Protein AF-A0A816YAS0-F1 (afdb_monomer)

pLDDT: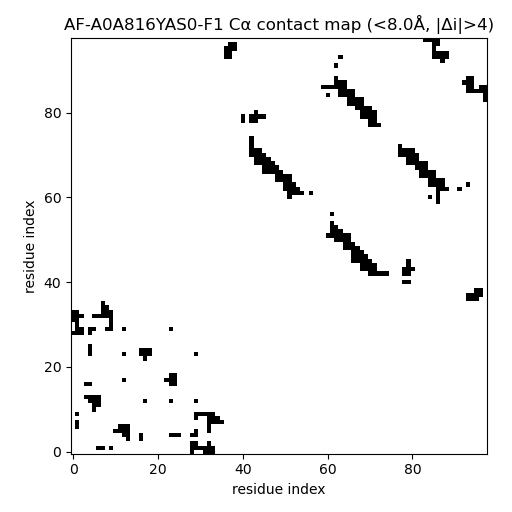 mean 96.31, std 1.82, range [85.12, 98.5]

Solvent-accessible surface area (backbone atoms only — not comparable to full-atom values): 5734 Å² total; per-residue (Å²): 92,19,69,83,38,16,57,52,35,53,88,37,56,32,84,90,35,44,48,96,88,70,46,56,79,49,57,74,43,16,68,63,23,45,61,69,74,60,79,73,70,83,56,17,46,74,78,50,74,47,79,37,80,63,77,89,58,63,74,89,64,37,43,26,32,42,35,39,19,69,34,36,84,89,49,94,72,73,41,47,69,43,77,44,51,31,40,38,47,98,85,76,42,70,72,46,56,102

Organism: NCBI:txid392030

Foldseek 3Di:
DLPPQADAALVGGDPVQADPVRHGVCNPSSHPRHHDLADDDPQLAWDDKDAAQDDPDPPQQHLWMKIQRPWHPPDPDIHHPDIDTFHADPVSGTPHYD

Nearest PDB structures (foldseek):
  6i1q-assembly1_A  TM=7.538E-01  e=6.611E-03  Trichoderma reesei RUT C-30
  6i1t-assembly1_A  TM=7.503E-01  e=1.109E-02  Trichoderma reesei RUT C-30
  9fp2-assembly1_D  TM=5.287E-01  e=4.261E+00  Escherichia coli

Radius of gyration: 17.18 Å; Cα contacts (8 Å, |Δi|>4): 189; chains: 1; bounding box: 38×29×46 Å

Secondary structure (DSSP, 8-state):
--TTTBSSSTTSB-TTSB-TTS-BS-HHHHHT----SSPPPTT--EEEEEEE--SSS-GGGSSEEEEEE---SS-SS----EEEEEEB-TTS-B-S--

Structure (mmCIF, N/CA/C/O backbone):
data_AF-A0A816YAS0-F1
#
_entry.id   AF-A0A816YAS0-F1
#
loop_
_atom_site.group_PDB
_atom_site.id
_atom_site.type_symbol
_atom_site.label_atom_id
_atom_site.label_alt_id
_atom_site.label_comp_id
_atom_site.label_asym_id
_atom_site.label_entity_id
_atom_site.label_seq_id
_atom_site.pdbx_PDB_ins_code
_atom_site.Cartn_x
_atom_site.Cartn_y
_atom_site.Cartn_z
_atom_site.occupancy
_atom_site.B_iso_or_equiv
_atom_site.auth_seq_id
_atom_site.auth_comp_id
_atom_site.auth_asym_id
_atom_site.auth_atom_id
_atom_site.pdbx_PDB_model_num
ATOM 1 N N . TYR A 1 1 ? 6.611 9.208 -4.466 1.00 85.12 1 TYR A N 1
ATOM 2 C CA . TYR A 1 1 ? 7.227 9.841 -5.656 1.00 85.12 1 TYR A CA 1
ATOM 3 C C . TYR A 1 1 ? 7.948 8.788 -6.478 1.00 85.12 1 TYR A C 1
ATOM 5 O O . TYR A 1 1 ? 8.180 7.709 -5.945 1.00 85.12 1 TYR A O 1
ATOM 13 N N . GLY A 1 2 ? 8.272 9.076 -7.738 1.00 91.88 2 GLY A N 1
ATOM 14 C CA . GLY A 1 2 ? 9.115 8.214 -8.575 1.00 91.88 2 GLY A CA 1
ATOM 15 C C . GLY A 1 2 ? 8.384 7.245 -9.499 1.00 91.88 2 GLY A C 1
ATOM 16 O O . GLY A 1 2 ? 8.899 6.932 -10.567 1.00 91.88 2 GLY A O 1
ATOM 17 N N . TRP A 1 3 ? 7.160 6.824 -9.171 1.00 92.50 3 TRP A N 1
ATOM 18 C CA . TRP A 1 3 ? 6.307 6.121 -10.136 1.00 92.50 3 TRP A CA 1
ATOM 19 C C . TRP A 1 3 ? 5.967 7.058 -11.314 1.00 92.50 3 TRP A C 1
ATOM 21 O O . TRP A 1 3 ? 5.692 8.235 -11.063 1.00 92.50 3 TRP A O 1
ATOM 31 N N . PRO A 1 4 ? 5.966 6.594 -12.580 1.00 95.38 4 PRO A N 1
ATOM 32 C CA . PRO A 1 4 ? 6.124 5.209 -13.047 1.0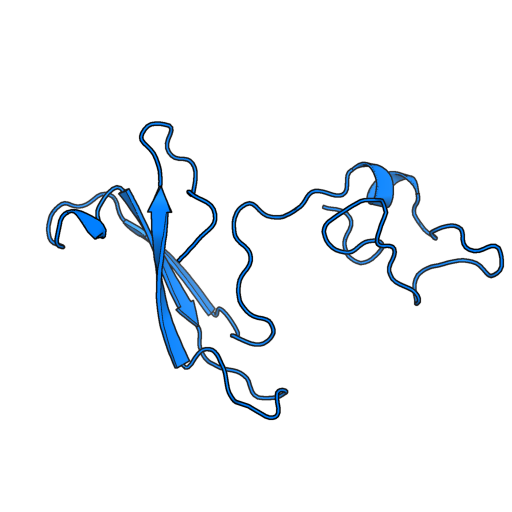0 95.38 4 PRO A CA 1
ATOM 33 C C . PRO A 1 4 ? 7.569 4.764 -13.349 1.00 95.38 4 PRO A C 1
ATOM 35 O O . PRO A 1 4 ? 7.752 3.738 -13.992 1.00 95.38 4 PRO A O 1
ATOM 38 N N . PHE A 1 5 ? 8.596 5.508 -12.935 1.00 96.81 5 PHE A N 1
ATOM 39 C CA . PHE A 1 5 ? 9.999 5.252 -13.301 1.00 96.81 5 PHE A CA 1
ATOM 40 C C . PHE A 1 5 ? 10.746 4.341 -12.319 1.00 96.81 5 PHE A C 1
ATOM 42 O O . PHE A 1 5 ? 11.673 3.641 -12.722 1.00 96.81 5 PHE A O 1
ATOM 49 N N . ALA A 1 6 ? 10.345 4.318 -11.047 1.00 97.06 6 ALA A N 1
ATOM 50 C CA . ALA A 1 6 ? 10.861 3.395 -10.040 1.00 97.06 6 ALA A CA 1
ATOM 51 C C . ALA A 1 6 ? 9.778 2.957 -9.041 1.00 97.06 6 ALA A C 1
ATOM 53 O O . ALA A 1 6 ? 8.836 3.692 -8.734 1.00 97.06 6 ALA A O 1
ATOM 54 N N . TYR A 1 7 ? 9.937 1.744 -8.518 1.00 95.44 7 TYR A N 1
ATOM 55 C CA . TYR A 1 7 ? 9.059 1.089 -7.559 1.00 95.44 7 TYR A CA 1
ATOM 56 C C . TYR A 1 7 ? 9.674 1.117 -6.161 1.00 95.44 7 TYR A C 1
ATOM 58 O O . TYR A 1 7 ? 10.648 0.418 -5.891 1.00 95.44 7 TYR A O 1
ATOM 66 N N . LEU A 1 8 ? 9.049 1.846 -5.235 1.00 94.81 8 LEU A N 1
ATOM 67 C CA . LEU A 1 8 ? 9.406 1.938 -3.807 1.00 94.81 8 LEU A CA 1
ATOM 68 C C . LEU A 1 8 ? 10.755 2.616 -3.516 1.00 94.81 8 LEU A C 1
ATOM 70 O O . LEU A 1 8 ? 10.825 3.460 -2.633 1.00 94.81 8 LEU A O 1
ATOM 74 N N . THR A 1 9 ? 11.817 2.305 -4.258 1.00 95.75 9 THR A N 1
ATOM 75 C CA . THR A 1 9 ? 13.166 2.837 -4.031 1.00 95.75 9 THR A CA 1
ATOM 76 C C . THR A 1 9 ? 13.820 3.267 -5.345 1.00 95.75 9 THR A C 1
ATOM 78 O O . THR A 1 9 ? 13.510 2.677 -6.384 1.00 95.75 9 THR A O 1
ATOM 81 N N . PRO A 1 10 ? 14.792 4.200 -5.319 1.00 95.88 10 PRO A N 1
ATOM 82 C CA . PRO A 1 10 ? 15.548 4.595 -6.513 1.00 95.88 10 PRO A CA 1
ATOM 83 C C . PRO A 1 10 ? 16.275 3.431 -7.211 1.00 95.88 10 PRO A C 1
ATOM 85 O O . PRO A 1 10 ? 16.582 3.498 -8.395 1.00 95.88 10 PRO A O 1
ATOM 88 N N . LYS A 1 11 ? 16.546 2.337 -6.486 1.00 94.94 11 LYS A N 1
ATOM 89 C CA . LYS A 1 11 ? 17.267 1.160 -6.999 1.00 94.94 11 LYS A CA 1
ATOM 90 C C . LYS A 1 11 ? 16.381 0.197 -7.792 1.00 94.94 11 LYS A C 1
ATOM 92 O O . LYS A 1 11 ? 16.899 -0.700 -8.450 1.00 94.94 11 LYS A O 1
ATOM 97 N N . ASN A 1 12 ? 15.062 0.351 -7.727 1.00 95.94 12 ASN A N 1
ATOM 98 C CA . ASN A 1 12 ? 14.115 -0.579 -8.331 1.00 95.94 12 ASN A CA 1
ATOM 99 C C . ASN A 1 12 ? 13.372 0.094 -9.488 1.00 95.94 12 ASN A C 1
ATOM 101 O O . ASN A 1 12 ? 12.204 0.453 -9.383 1.00 95.94 12 ASN A O 1
ATOM 105 N N . LEU A 1 13 ? 14.090 0.324 -10.581 1.00 96.75 13 LEU A N 1
ATOM 106 C CA . LEU A 1 13 ? 13.571 0.994 -11.772 1.00 96.75 13 LEU A CA 1
ATOM 107 C C . LEU A 1 13 ? 12.442 0.183 -12.448 1.00 96.75 13 LEU A C 1
ATOM 109 O O . LEU A 1 13 ? 12.485 -1.048 -12.464 1.00 96.75 13 LEU A O 1
ATOM 113 N N . ASP A 1 14 ? 11.478 0.835 -13.100 1.00 96.00 14 ASP A N 1
ATOM 114 C CA . ASP A 1 14 ? 10.510 0.134 -13.958 1.00 96.00 14 ASP A CA 1
ATOM 115 C C . ASP A 1 14 ? 11.223 -0.352 -15.230 1.00 96.00 14 ASP A C 1
ATOM 117 O O . ASP A 1 14 ? 11.833 0.464 -15.918 1.00 96.00 14 ASP A O 1
ATOM 121 N N . PRO A 1 15 ? 11.205 -1.656 -15.563 1.00 95.12 15 PRO A N 1
ATOM 122 C CA . PRO A 1 15 ? 11.907 -2.183 -16.737 1.00 95.12 15 PRO A CA 1
ATOM 123 C C . PRO A 1 15 ? 11.379 -1.635 -18.071 1.00 95.12 15 PRO A C 1
ATOM 125 O O . PRO A 1 15 ? 12.095 -1.681 -19.065 1.00 95.12 15 PRO A O 1
ATOM 128 N N . ARG A 1 16 ? 10.156 -1.098 -18.103 1.00 95.56 16 ARG A N 1
ATOM 129 C CA . ARG A 1 16 ? 9.518 -0.525 -19.298 1.00 95.56 16 ARG A CA 1
ATOM 130 C C . ARG A 1 16 ? 9.848 0.955 -19.503 1.00 95.56 16 ARG A C 1
ATOM 132 O O . ARG A 1 16 ? 9.379 1.530 -20.475 1.00 95.56 16 ARG A O 1
ATOM 139 N N . ARG A 1 17 ? 10.574 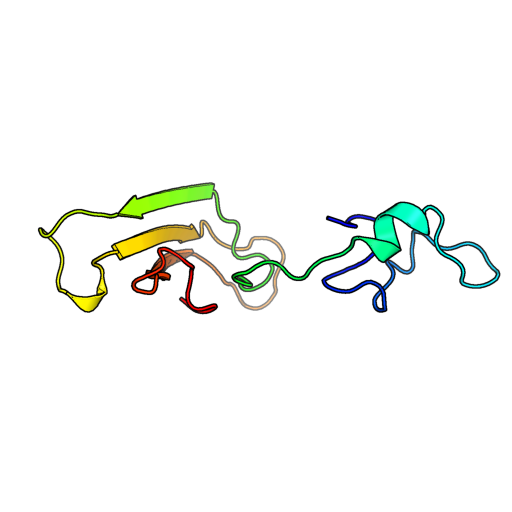1.578 -18.566 1.00 95.88 17 ARG A N 1
ATOM 140 C CA . ARG A 1 17 ? 10.897 3.017 -18.543 1.00 95.88 17 ARG A CA 1
ATOM 141 C C . ARG A 1 17 ? 12.406 3.270 -18.488 1.00 95.88 17 ARG A C 1
ATOM 143 O O . ARG A 1 17 ? 12.881 4.139 -17.751 1.00 95.88 17 ARG A O 1
ATOM 150 N N . ARG A 1 18 ? 13.174 2.451 -19.209 1.00 94.81 18 ARG A N 1
ATOM 151 C CA . ARG A 1 18 ? 14.639 2.521 -19.275 1.00 94.81 18 ARG A CA 1
ATOM 152 C C . ARG A 1 18 ? 15.097 2.567 -20.725 1.00 94.81 18 ARG A C 1
ATOM 154 O O . ARG A 1 18 ? 14.510 1.916 -21.585 1.00 94.81 18 ARG A O 1
ATOM 161 N N . PHE A 1 19 ? 16.186 3.280 -20.973 1.00 94.75 19 PHE A N 1
ATOM 162 C CA . PHE A 1 19 ? 16.909 3.212 -22.235 1.00 94.75 19 PHE A CA 1
ATOM 163 C C . PHE A 1 19 ? 17.662 1.879 -22.364 1.00 94.75 19 PHE A C 1
ATOM 165 O O . PHE A 1 19 ? 17.882 1.165 -21.383 1.00 94.75 19 PHE A O 1
ATOM 172 N N . ALA A 1 20 ? 18.115 1.557 -23.579 1.00 92.81 20 ALA A N 1
ATOM 173 C CA . ALA A 1 20 ? 18.852 0.322 -23.867 1.00 92.81 20 ALA A CA 1
ATOM 174 C C . ALA A 1 20 ? 20.152 0.169 -23.050 1.00 92.81 20 ALA A C 1
ATOM 176 O O . ALA A 1 20 ? 20.597 -0.946 -22.798 1.00 92.81 20 ALA A O 1
ATOM 177 N N . ASN A 1 21 ? 20.741 1.279 -22.597 1.00 93.19 21 ASN A N 1
ATOM 178 C CA . ASN A 1 21 ? 21.919 1.296 -21.722 1.00 93.19 21 ASN A CA 1
ATOM 179 C C . ASN A 1 21 ? 21.587 1.040 -20.234 1.00 93.19 21 ASN A C 1
ATOM 181 O O . ASN A 1 21 ? 22.471 1.118 -19.384 1.00 93.19 21 ASN A O 1
ATOM 185 N N . GLY A 1 22 ? 20.318 0.781 -19.903 1.00 92.06 22 GLY A N 1
ATOM 186 C CA . GLY A 1 22 ? 19.847 0.509 -18.549 1.00 92.06 22 GLY A CA 1
ATOM 187 C C . GLY A 1 22 ? 19.539 1.746 -17.702 1.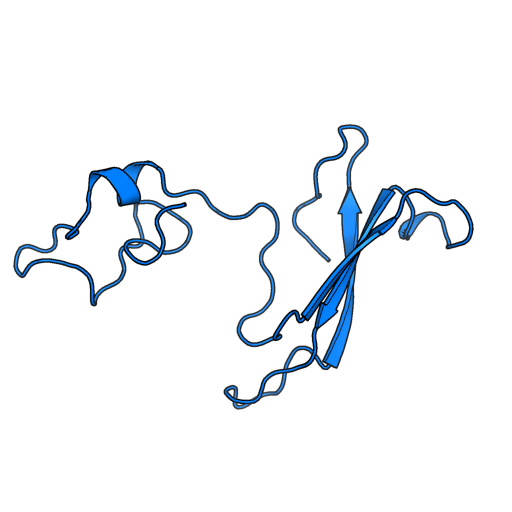00 92.06 22 GLY A C 1
ATOM 188 O O . GLY A 1 22 ? 19.037 1.577 -16.586 1.00 92.06 22 GLY A O 1
ATOM 189 N N . SER A 1 23 ? 19.782 2.968 -18.192 1.00 94.00 23 SER A N 1
ATOM 190 C CA . SER A 1 23 ? 19.436 4.187 -17.455 1.00 94.00 23 SER A CA 1
ATOM 191 C C . SER A 1 23 ? 17.938 4.493 -17.535 1.00 94.00 23 SER A C 1
ATOM 193 O O . SER A 1 23 ? 17.266 4.165 -18.510 1.00 94.00 23 SER A O 1
ATOM 195 N N . SER A 1 24 ? 17.394 5.109 -16.483 1.00 95.81 24 SER A N 1
ATOM 196 C CA . SER A 1 24 ? 15.992 5.543 -16.455 1.00 95.81 24 SER A CA 1
ATOM 197 C C . SER A 1 24 ? 15.739 6.685 -17.441 1.00 95.81 24 SER A C 1
ATOM 199 O O . SER A 1 24 ? 16.589 7.561 -17.599 1.00 95.81 24 SER A O 1
ATOM 201 N N . GLU A 1 25 ? 14.537 6.726 -18.022 1.00 96.69 25 GLU A N 1
ATOM 202 C CA . GLU A 1 25 ? 14.029 7.877 -18.789 1.00 96.69 25 GLU A CA 1
ATOM 203 C C . GLU A 1 25 ? 13.981 9.173 -17.960 1.00 96.69 25 GLU A C 1
ATOM 205 O O . GLU A 1 25 ? 14.089 10.268 -18.510 1.00 96.69 25 GLU A O 1
ATOM 210 N N . ARG A 1 26 ? 13.807 9.058 -16.635 1.00 96.69 26 ARG A N 1
ATOM 211 C CA . ARG A 1 26 ? 13.725 10.188 -15.693 1.00 96.69 26 ARG A CA 1
ATOM 212 C C . ARG A 1 26 ? 14.558 9.938 -14.434 1.00 96.69 26 ARG A C 1
ATOM 214 O O . ARG A 1 26 ? 13.999 9.583 -13.392 1.00 96.69 26 ARG A O 1
ATOM 221 N N . PRO A 1 27 ? 15.893 10.092 -14.509 1.00 96.31 27 PRO A N 1
ATOM 222 C CA . PRO A 1 27 ? 16.785 9.886 -13.365 1.00 96.31 27 PRO A CA 1
ATOM 223 C C . PRO A 1 27 ? 16.464 10.805 -12.178 1.00 96.31 27 PRO A C 1
ATOM 225 O O . PRO A 1 27 ? 16.530 10.370 -11.033 1.00 96.31 27 PRO A O 1
ATOM 228 N N . ASP A 1 28 ? 16.026 12.033 -12.456 1.00 96.81 28 ASP A N 1
ATOM 229 C CA . ASP A 1 28 ? 15.620 13.033 -11.465 1.00 96.81 28 ASP A CA 1
ATOM 230 C C . ASP A 1 28 ? 14.417 12.573 -10.619 1.00 96.81 28 ASP A C 1
ATOM 232 O O . ASP A 1 28 ? 14.394 12.740 -9.400 1.00 96.81 28 ASP A O 1
ATOM 236 N N . LEU A 1 29 ? 13.427 11.925 -11.246 1.00 96.88 29 LEU A N 1
ATOM 237 C CA . LEU A 1 29 ? 12.264 11.382 -10.535 1.00 96.88 29 LEU A CA 1
ATOM 238 C C . LEU A 1 29 ? 12.590 10.081 -9.798 1.00 96.88 29 LEU A C 1
ATOM 240 O O . LEU A 1 29 ? 12.011 9.809 -8.744 1.00 96.88 29 LEU A O 1
ATOM 244 N N . VAL A 1 30 ? 13.517 9.287 -10.338 1.00 97.25 30 VAL A N 1
ATOM 245 C CA . VAL A 1 30 ? 14.028 8.081 -9.679 1.00 97.25 30 VAL A CA 1
ATOM 246 C C . VAL A 1 30 ? 14.727 8.445 -8.375 1.00 97.25 30 VAL A C 1
ATOM 248 O O . VAL A 1 30 ? 14.446 7.814 -7.358 1.00 97.25 30 VAL A O 1
ATOM 251 N N . GLU A 1 31 ? 15.581 9.466 -8.377 1.00 97.06 31 GLU A N 1
ATOM 252 C CA . GLU A 1 31 ? 16.367 9.879 -7.211 1.00 97.06 31 GLU A CA 1
ATOM 253 C C . GLU A 1 31 ? 15.488 10.246 -6.006 1.00 97.06 31 GLU A C 1
ATOM 255 O O . GLU A 1 31 ? 15.768 9.842 -4.877 1.00 97.06 31 GLU A O 1
ATOM 260 N N . ILE A 1 32 ? 14.362 10.923 -6.245 1.00 96.81 32 ILE A N 1
ATOM 261 C CA . ILE A 1 32 ? 13.421 11.324 -5.188 1.00 96.81 32 ILE A CA 1
ATOM 262 C C . ILE A 1 32 ? 12.401 10.234 -4.815 1.00 96.81 32 ILE A C 1
ATOM 264 O O . ILE A 1 32 ? 11.466 10.498 -4.051 1.00 96.81 32 ILE A O 1
ATOM 268 N N . THR A 1 33 ? 12.527 9.019 -5.358 1.00 97.19 33 THR A N 1
ATOM 269 C CA . THR A 1 33 ? 11.622 7.901 -5.051 1.00 97.19 33 THR A CA 1
ATOM 270 C C . THR A 1 33 ? 11.698 7.555 -3.571 1.00 97.19 33 THR A C 1
ATOM 272 O O . THR A 1 33 ? 12.777 7.386 -3.007 1.00 97.19 33 THR A O 1
ATOM 275 N N . ARG A 1 34 ? 10.535 7.414 -2.935 1.00 95.12 34 ARG A N 1
ATOM 276 C CA . ARG A 1 34 ? 10.420 7.058 -1.519 1.00 95.12 34 ARG A CA 1
ATOM 277 C C . ARG A 1 34 ? 9.397 5.952 -1.342 1.00 95.12 34 ARG A C 1
ATOM 279 O O . ARG A 1 34 ? 8.344 5.985 -1.986 1.00 95.12 34 ARG A O 1
ATOM 286 N N . THR A 1 35 ? 9.696 5.035 -0.432 1.00 95.19 35 THR A N 1
ATOM 287 C CA . THR A 1 35 ? 8.766 3.989 -0.018 1.00 95.19 35 THR A CA 1
ATOM 288 C C . THR A 1 35 ? 7.578 4.641 0.697 1.00 95.19 35 THR A C 1
ATOM 290 O O . THR A 1 35 ? 7.801 5.499 1.554 1.00 95.19 35 THR A O 1
ATOM 293 N N . PRO A 1 36 ? 6.329 4.284 0.351 1.00 94.62 36 PRO A N 1
ATOM 294 C CA . PRO A 1 36 ? 5.154 4.700 1.110 1.00 94.62 36 PRO A CA 1
ATOM 295 C C . PRO A 1 36 ? 5.233 4.254 2.572 1.00 94.62 36 PRO A C 1
ATOM 297 O O . PRO A 1 36 ? 5.767 3.187 2.860 1.00 94.62 36 PRO A O 1
ATOM 300 N N . ASP A 1 37 ? 4.646 5.040 3.474 1.00 95.44 37 ASP A N 1
ATOM 301 C CA . ASP A 1 37 ? 4.662 4.744 4.911 1.00 95.44 37 ASP A CA 1
ATOM 302 C C . ASP A 1 37 ? 3.965 3.424 5.266 1.00 95.44 37 ASP A C 1
ATOM 304 O O . ASP A 1 37 ? 4.366 2.752 6.209 1.00 95.44 37 ASP A O 1
ATOM 308 N N . VAL A 1 38 ? 2.930 3.040 4.512 1.00 96.88 38 VAL A N 1
ATOM 309 C CA . VAL A 1 38 ? 2.231 1.760 4.671 1.00 96.88 38 VAL A CA 1
ATOM 310 C C . VAL A 1 38 ? 2.061 1.116 3.306 1.00 96.88 38 VAL A C 1
ATOM 312 O O . VAL A 1 38 ? 1.524 1.722 2.376 1.00 96.88 38 VAL A O 1
ATOM 315 N N . LEU A 1 39 ? 2.513 -0.129 3.189 1.00 95.75 39 LEU A N 1
ATOM 316 C CA . LEU A 1 39 ? 2.303 -0.944 2.001 1.00 95.75 39 LEU A CA 1
ATOM 317 C C . LEU A 1 39 ? 1.057 -1.803 2.186 1.00 95.75 39 LEU A C 1
ATOM 319 O O . LEU A 1 39 ? 0.916 -2.527 3.168 1.00 95.75 39 LEU A O 1
ATOM 323 N N . LEU A 1 40 ? 0.165 -1.752 1.204 1.00 95.69 40 LEU A N 1
ATOM 324 C CA . LEU A 1 40 ? -1.011 -2.610 1.145 1.00 95.69 40 LEU A CA 1
ATOM 325 C C . LEU A 1 40 ? -0.765 -3.760 0.176 1.00 95.69 40 LEU A C 1
ATOM 327 O O . LEU A 1 40 ? -0.014 -3.639 -0.794 1.00 95.69 40 LEU A O 1
ATOM 331 N N . GLN A 1 41 ? -1.420 -4.890 0.432 1.00 96.25 41 GLN A N 1
ATOM 332 C CA . GLN A 1 41 ? -1.286 -6.056 -0.429 1.00 96.25 41 GLN A CA 1
ATOM 333 C C . GLN A 1 41 ? -1.765 -5.724 -1.849 1.00 96.25 41 GLN A C 1
ATOM 335 O O . GLN A 1 41 ? -2.861 -5.184 -2.036 1.00 96.25 41 GLN A O 1
ATOM 340 N N . ALA A 1 42 ? -0.942 -6.055 -2.848 1.00 95.94 42 ALA A N 1
ATOM 341 C CA . ALA A 1 42 ? -1.226 -5.769 -4.250 1.00 95.94 42 ALA A CA 1
ATOM 342 C C . ALA A 1 42 ? -2.619 -6.276 -4.659 1.00 95.94 42 ALA A C 1
ATOM 344 O O . ALA A 1 42 ? -3.036 -7.359 -4.254 1.00 95.94 42 ALA A O 1
ATOM 345 N N . HIS A 1 43 ? -3.314 -5.490 -5.483 1.00 97.00 43 HIS A N 1
ATOM 346 C CA . HIS A 1 43 ? -4.679 -5.742 -5.966 1.00 97.00 43 HIS A CA 1
ATOM 347 C C . HIS A 1 43 ? -5.805 -5.664 -4.921 1.00 97.00 43 HIS A C 1
ATOM 349 O O . HIS A 1 43 ? -6.937 -5.973 -5.264 1.00 97.00 43 HIS A O 1
ATOM 355 N N . SER A 1 44 ? -5.567 -5.188 -3.693 1.00 97.44 44 SER A N 1
ATOM 356 C CA . SER A 1 44 ? -6.651 -5.050 -2.693 1.00 97.44 44 SER A CA 1
ATOM 357 C C . SER A 1 44 ? -7.713 -3.988 -3.034 1.00 97.44 44 SER A C 1
ATOM 359 O O . SER A 1 44 ? -8.753 -3.962 -2.382 1.00 97.44 44 SER A O 1
ATOM 361 N N . ALA A 1 45 ? -7.464 -3.144 -4.045 1.00 97.38 45 ALA A N 1
ATOM 362 C CA . ALA A 1 45 ? -8.377 -2.117 -4.559 1.00 97.38 45 ALA A CA 1
ATOM 363 C C . ALA A 1 45 ? -8.973 -1.234 -3.450 1.00 97.38 45 ALA A C 1
ATOM 365 O O . ALA A 1 45 ? -10.153 -1.331 -3.123 1.00 97.38 45 ALA A O 1
ATOM 366 N N . VAL A 1 46 ? -8.140 -0.389 -2.837 1.00 97.06 46 VAL A N 1
ATOM 367 C CA . VAL A 1 46 ? -8.636 0.599 -1.870 1.00 97.06 46 VAL A CA 1
ATOM 368 C C . VAL A 1 46 ? -9.538 1.597 -2.581 1.00 97.06 46 VAL A C 1
ATOM 370 O O . VAL A 1 46 ? -9.116 2.178 -3.581 1.00 97.06 46 VAL A O 1
ATOM 373 N N . LEU A 1 47 ? -10.746 1.795 -2.055 1.00 97.50 47 LEU A N 1
ATOM 374 C CA . LEU A 1 47 ? -11.676 2.811 -2.557 1.00 97.50 47 LEU A CA 1
ATOM 375 C C . LEU A 1 47 ? -11.783 4.023 -1.638 1.00 97.50 47 LEU A C 1
ATOM 377 O O . LEU A 1 47 ? -12.037 5.114 -2.136 1.00 97.50 47 LEU A 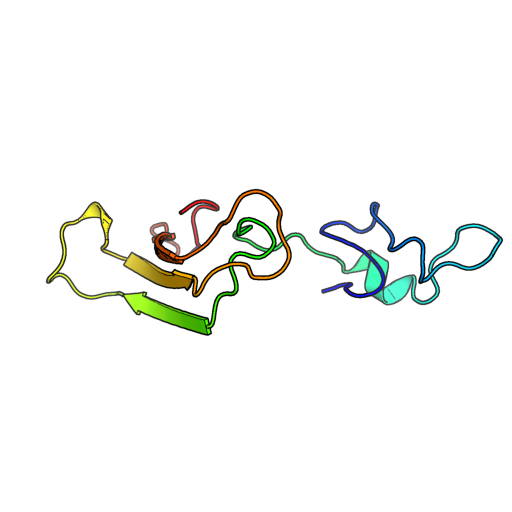O 1
ATOM 381 N N . ASP A 1 48 ? -11.583 3.845 -0.330 1.00 97.88 48 ASP A N 1
ATOM 382 C CA . ASP A 1 48 ? -11.686 4.944 0.627 1.00 97.88 48 ASP A CA 1
ATOM 383 C C . ASP A 1 48 ? -10.840 4.719 1.890 1.00 97.88 48 ASP A C 1
ATOM 385 O O . ASP A 1 48 ? -10.459 3.585 2.221 1.00 97.88 48 ASP A O 1
ATOM 389 N N . MET A 1 49 ? -10.556 5.816 2.592 1.00 97.38 49 MET A N 1
ATOM 390 C CA . MET A 1 49 ? -9.846 5.861 3.864 1.00 97.38 49 MET A CA 1
ATOM 391 C C . MET A 1 49 ? -10.392 6.983 4.752 1.00 97.38 49 MET A C 1
ATOM 393 O O . MET A 1 49 ? -10.490 8.129 4.324 1.00 97.38 49 MET A O 1
ATOM 397 N N . GLN A 1 50 ? -10.608 6.680 6.033 1.00 97.94 50 GLN A N 1
ATOM 398 C CA . GLN A 1 50 ? -11.059 7.654 7.024 1.00 97.94 50 GLN A CA 1
ATOM 399 C C . GLN A 1 50 ? -10.148 7.661 8.255 1.00 97.94 50 GLN A C 1
ATOM 401 O O . GLN A 1 50 ? -9.980 6.640 8.925 1.00 97.94 50 GLN A O 1
ATOM 406 N N . PHE A 1 51 ? -9.604 8.832 8.597 1.00 97.81 51 PHE A N 1
ATOM 407 C CA . PHE A 1 51 ? -8.895 9.030 9.862 1.00 97.81 51 PHE A CA 1
ATOM 408 C C . PHE A 1 51 ? -9.874 9.022 11.035 1.00 97.81 51 PHE A C 1
ATOM 410 O O . PHE A 1 51 ? -10.934 9.654 10.985 1.00 97.81 51 PHE A O 1
ATOM 417 N N . TYR A 1 52 ? -9.485 8.351 12.113 1.00 97.25 52 TYR A N 1
ATOM 418 C CA . TYR A 1 52 ? -10.286 8.202 13.313 1.00 97.25 52 TYR A CA 1
ATOM 419 C C . TYR A 1 52 ? -9.525 8.704 14.547 1.00 97.25 52 TYR A C 1
ATOM 421 O O . TYR A 1 52 ? -8.473 8.183 14.923 1.00 97.25 52 TYR A O 1
ATOM 429 N N . ARG A 1 53 ? -10.090 9.738 15.182 1.00 94.38 53 ARG A N 1
ATOM 430 C CA . ARG A 1 53 ? -9.595 10.374 16.419 1.00 94.38 53 ARG A CA 1
ATOM 431 C C . ARG A 1 53 ? -10.612 10.318 17.568 1.00 94.38 53 ARG A C 1
ATOM 433 O O . ARG A 1 53 ? -10.436 10.988 18.577 1.00 94.38 53 ARG A O 1
ATOM 440 N N . GLY A 1 54 ? -11.704 9.575 17.387 1.00 95.56 54 GLY A N 1
ATOM 441 C CA . GLY A 1 54 ? -12.739 9.416 18.405 1.00 95.56 54 GLY A CA 1
ATOM 442 C C . GLY A 1 54 ? -12.371 8.373 19.460 1.00 95.56 54 GLY A C 1
ATOM 443 O O . GLY A 1 54 ? -11.372 7.666 19.349 1.00 95.56 54 GLY A O 1
ATOM 444 N N . THR A 1 55 ? -13.240 8.221 20.457 1.00 97.56 55 THR A N 1
ATOM 445 C CA . THR A 1 55 ? -13.074 7.272 21.575 1.00 97.56 55 THR A CA 1
ATOM 446 C C . THR A 1 55 ? -14.186 6.219 21.656 1.00 97.56 55 THR A C 1
ATOM 448 O O . THR A 1 55 ? -14.202 5.415 22.580 1.00 97.56 55 THR A O 1
ATOM 451 N N . GLN A 1 56 ? -15.098 6.190 20.678 1.00 97.62 56 GLN A N 1
ATOM 452 C CA . GLN A 1 56 ? -16.231 5.257 20.614 1.00 97.62 56 GLN A CA 1
ATOM 453 C C . GLN A 1 56 ? -15.799 3.793 20.408 1.00 97.62 56 GLN A C 1
ATOM 455 O O . GLN A 1 56 ? -16.386 2.888 20.995 1.00 97.62 56 GLN A O 1
ATOM 460 N N . PHE A 1 57 ? -14.782 3.543 19.579 1.00 97.19 57 PHE A N 1
ATOM 461 C CA . PHE A 1 57 ? -14.197 2.215 19.381 1.00 97.19 57 PHE A CA 1
ATOM 462 C C . PHE A 1 57 ? -13.149 1.855 20.454 1.00 97.19 57 PHE A C 1
ATOM 464 O O . PHE A 1 57 ? -12.553 2.755 21.059 1.00 97.19 57 PHE A O 1
ATOM 471 N N . PRO A 1 58 ? -12.874 0.544 20.662 1.00 97.81 58 PRO A N 1
ATOM 472 C CA . PRO A 1 58 ? -11.821 0.066 21.560 1.00 97.81 58 PRO A CA 1
ATOM 473 C C . PRO A 1 58 ? -10.475 0.765 21.344 1.00 97.81 58 PRO A C 1
ATOM 475 O O . PRO A 1 58 ? -10.151 1.146 20.220 1.00 97.81 58 PRO A O 1
ATOM 478 N N . SER A 1 59 ? -9.660 0.858 22.399 1.00 96.06 59 SER A N 1
ATOM 479 C CA . SER A 1 59 ? -8.380 1.590 22.409 1.00 96.06 59 SER A CA 1
ATOM 480 C C . SER A 1 59 ? -7.461 1.264 21.229 1.00 96.06 59 SER A C 1
ATOM 482 O O . SER A 1 59 ? -6.854 2.166 20.664 1.00 96.06 59 SER A O 1
ATOM 484 N N . ARG A 1 60 ? -7.423 0.001 20.786 1.00 95.50 60 ARG A N 1
ATOM 485 C CA . ARG A 1 60 ? -6.620 -0.437 19.629 1.00 95.50 60 ARG A CA 1
ATOM 486 C C . ARG A 1 60 ? -6.973 0.243 18.299 1.00 95.50 60 ARG A C 1
ATOM 488 O O . ARG A 1 60 ? -6.178 0.168 17.374 1.00 95.50 60 ARG A O 1
ATOM 495 N N . TYR A 1 61 ? -8.163 0.834 18.186 1.00 97.50 61 TYR A N 1
ATOM 496 C CA . TYR A 1 61 ? -8.635 1.549 16.998 1.00 97.50 61 TYR A CA 1
ATOM 497 C C . TYR A 1 61 ? -8.577 3.067 17.158 1.00 97.50 61 TYR A C 1
ATOM 499 O O . TYR A 1 61 ? -9.015 3.788 16.269 1.00 97.50 61 TYR A O 1
ATOM 507 N N . GLN A 1 62 ? -8.093 3.572 18.290 1.00 95.94 62 GLN A N 1
ATOM 508 C CA . GLN A 1 62 ? -7.959 5.006 18.514 1.00 95.94 62 GLN A CA 1
ATOM 509 C C . GLN A 1 62 ? -6.653 5.500 17.890 1.00 95.94 62 GLN A C 1
ATOM 511 O O . GLN A 1 62 ? -5.661 4.778 17.881 1.00 95.94 62 GLN A O 1
ATOM 516 N N . ASN A 1 63 ? -6.670 6.731 17.370 1.00 97.19 63 ASN A N 1
ATOM 517 C CA . ASN A 1 63 ? -5.543 7.347 16.668 1.00 97.19 63 ASN A CA 1
ATOM 518 C C . ASN A 1 63 ? -5.039 6.498 15.487 1.00 97.19 63 ASN A C 1
ATOM 520 O O . ASN A 1 63 ? -3.996 5.848 15.543 1.00 97.19 63 ASN A O 1
ATOM 524 N N . GLY A 1 64 ? -5.796 6.502 14.393 1.00 98.06 64 GLY A N 1
ATOM 525 C CA . GLY A 1 64 ? -5.367 5.828 13.174 1.00 98.06 64 GLY A CA 1
ATOM 526 C C . GLY A 1 64 ? -6.270 6.089 11.983 1.00 98.06 64 GLY A C 1
ATOM 527 O O . GLY A 1 64 ? -6.974 7.099 11.941 1.00 98.06 64 GLY A O 1
ATOM 528 N N . ALA A 1 65 ? -6.250 5.182 11.012 1.00 98.38 65 ALA A N 1
ATOM 529 C CA . ALA A 1 65 ? -7.095 5.266 9.827 1.00 98.38 65 ALA A CA 1
ATOM 530 C C . ALA A 1 65 ? -7.734 3.918 9.493 1.00 98.38 65 ALA A C 1
ATOM 532 O O . ALA A 1 65 ? -7.054 2.893 9.462 1.00 98.38 65 ALA A O 1
ATOM 533 N N . PHE A 1 66 ? -9.032 3.933 9.197 1.00 98.50 66 PHE A N 1
ATOM 534 C CA . PHE A 1 66 ? -9.726 2.801 8.592 1.00 98.50 66 PHE A CA 1
ATOM 535 C C . PHE A 1 66 ? -9.609 2.876 7.074 1.00 98.50 66 PHE A C 1
ATOM 537 O O . PHE A 1 66 ? -9.752 3.953 6.500 1.00 98.50 66 PHE A O 1
ATOM 544 N N . ILE A 1 67 ? -9.382 1.734 6.430 1.00 98.25 67 ILE A N 1
ATOM 545 C CA . ILE A 1 67 ? -9.283 1.617 4.972 1.00 98.25 67 ILE A CA 1
ATOM 546 C C . ILE A 1 67 ? -10.281 0.584 4.465 1.00 98.25 67 ILE A C 1
ATOM 548 O O . ILE A 1 67 ? -10.346 -0.529 4.994 1.00 98.25 67 ILE A O 1
ATOM 552 N N . ALA A 1 68 ? -11.001 0.938 3.399 1.00 98.50 68 ALA A N 1
ATOM 553 C CA . ALA A 1 68 ? -11.905 0.050 2.681 1.00 98.50 68 ALA A CA 1
ATOM 554 C C . ALA A 1 68 ? -11.229 -0.562 1.449 1.00 98.50 68 ALA A C 1
ATOM 556 O O . ALA A 1 68 ? -11.041 0.099 0.425 1.00 98.50 68 ALA A O 1
ATOM 557 N N . CYS A 1 69 ? -10.885 -1.849 1.548 1.00 98.31 69 CYS A N 1
ATOM 558 C CA . CYS A 1 69 ? -10.339 -2.643 0.451 1.00 98.31 69 CYS A CA 1
ATOM 559 C C . CYS A 1 69 ? -11.476 -3.372 -0.274 1.00 98.31 69 CYS A C 1
ATOM 561 O O . CYS A 1 69 ? -11.987 -4.376 0.228 1.00 98.31 69 CYS A O 1
ATOM 563 N N . HIS A 1 70 ? -11.845 -2.896 -1.461 1.00 98.25 70 HIS A N 1
ATOM 564 C CA . HIS A 1 70 ? -12.973 -3.413 -2.239 1.00 98.25 70 HIS A CA 1
ATOM 565 C C . HIS A 1 70 ? -12.753 -4.829 -2.767 1.00 98.25 70 HIS A C 1
ATOM 567 O O . HIS A 1 70 ? -13.694 -5.613 -2.818 1.00 98.25 70 HIS A O 1
ATOM 573 N N . GLY A 1 71 ? -11.512 -5.186 -3.095 1.00 97.62 71 GLY A N 1
ATOM 574 C CA . GLY A 1 71 ? -11.186 -6.533 -3.541 1.00 97.62 71 GLY A CA 1
ATOM 575 C C . GLY A 1 71 ? -10.616 -6.620 -4.949 1.00 97.62 71 GLY A C 1
ATOM 576 O O . GLY A 1 71 ? -10.882 -5.805 -5.834 1.00 97.62 71 GLY A O 1
ATOM 577 N N . SER A 1 72 ? -9.785 -7.637 -5.136 1.00 97.62 72 SER A N 1
ATOM 578 C CA . SER A 1 72 ? -9.080 -7.904 -6.380 1.00 97.62 72 SER A CA 1
ATOM 579 C C . SER A 1 72 ? -9.983 -8.550 -7.420 1.00 97.62 72 SER A C 1
ATOM 581 O O . SER A 1 72 ? -10.633 -9.554 -7.127 1.00 97.62 72 SER A O 1
ATOM 583 N N . TRP A 1 73 ? -9.884 -8.072 -8.658 1.00 97.00 73 TRP A N 1
ATOM 584 C CA . TRP A 1 73 ? -10.383 -8.777 -9.842 1.00 97.00 73 TRP A CA 1
ATOM 585 C C . TRP A 1 73 ? -9.261 -9.501 -10.616 1.00 97.00 73 TRP A C 1
ATOM 587 O O . TRP A 1 73 ? -9.501 -10.534 -11.224 1.00 97.00 73 TRP A O 1
ATOM 597 N N . ASN A 1 74 ? -8.020 -8.991 -10.567 1.00 96.38 74 ASN A N 1
ATOM 598 C CA . ASN A 1 74 ? -6.871 -9.497 -11.334 1.00 96.38 74 ASN A CA 1
ATOM 599 C C . ASN A 1 74 ? -5.802 -10.137 -10.430 1.00 96.38 74 ASN A C 1
ATOM 601 O O . ASN A 1 74 ? -4.664 -9.671 -10.356 1.00 96.38 74 ASN A O 1
ATOM 605 N N . ARG A 1 75 ? -6.187 -11.161 -9.668 1.00 96.56 75 ARG A N 1
ATOM 606 C CA . ARG A 1 75 ? -5.275 -11.958 -8.835 1.00 96.56 75 ARG A CA 1
ATOM 607 C C . ARG A 1 75 ? -5.856 -13.360 -8.662 1.00 96.56 75 ARG A C 1
ATOM 609 O O . ARG A 1 75 ? -7.034 -13.471 -8.356 1.00 96.56 75 ARG A O 1
ATOM 616 N N . ASN A 1 76 ? -5.035 -14.405 -8.813 1.00 95.81 76 ASN A N 1
ATOM 617 C CA . ASN A 1 76 ? -5.505 -15.798 -8.730 1.00 95.81 76 ASN A CA 1
ATOM 618 C C . ASN A 1 76 ? -6.122 -16.128 -7.357 1.00 95.81 76 ASN A C 1
ATOM 620 O O . ASN A 1 76 ? -7.266 -16.549 -7.259 1.00 95.81 76 ASN A O 1
ATOM 624 N N . ALA A 1 77 ? -5.383 -15.864 -6.276 1.00 95.75 77 ALA A N 1
ATOM 625 C CA . ALA A 1 77 ? -5.953 -15.874 -4.933 1.00 95.75 77 ALA A CA 1
ATOM 626 C C . ALA A 1 77 ? -6.518 -14.481 -4.624 1.00 95.75 77 ALA A C 1
ATOM 628 O O . ALA A 1 77 ? -5.764 -13.504 -4.611 1.00 95.75 77 ALA A O 1
ATOM 629 N N . GLY A 1 78 ? -7.822 -14.371 -4.376 1.00 95.06 78 GLY A N 1
ATOM 630 C CA . GLY A 1 78 ? -8.458 -13.093 -4.056 1.00 95.06 78 GLY A CA 1
ATOM 631 C C . GLY A 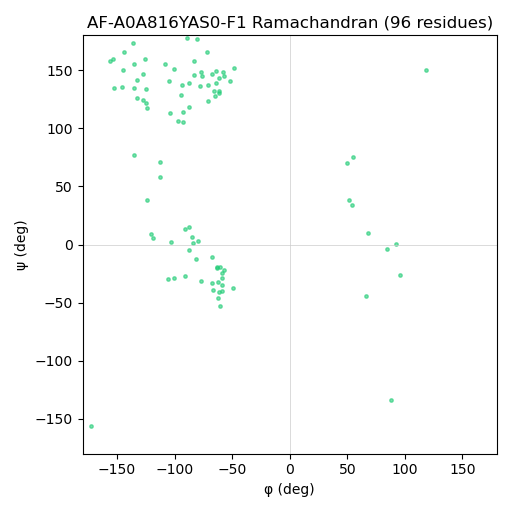1 78 ? -7.832 -12.407 -2.834 1.00 95.06 78 GLY A C 1
ATOM 632 O O . GLY A 1 78 ? -7.387 -13.065 -1.896 1.00 95.06 78 GLY A O 1
ATOM 633 N N . THR A 1 79 ? -7.770 -11.077 -2.848 1.00 96.75 79 THR A N 1
ATOM 634 C CA . THR A 1 79 ? -7.356 -10.248 -1.702 1.00 96.75 79 THR A CA 1
ATOM 635 C C . THR A 1 79 ? -8.161 -8.952 -1.661 1.00 96.75 79 THR A C 1
ATOM 637 O O . THR A 1 79 ? -8.799 -8.592 -2.644 1.00 96.75 79 THR A O 1
ATOM 640 N N . GLY A 1 80 ? -8.120 -8.239 -0.538 1.00 95.88 80 GLY A N 1
ATOM 641 C CA . GLY A 1 80 ? -9.037 -7.146 -0.225 1.00 95.88 80 GLY A CA 1
ATOM 642 C C . GLY A 1 80 ? -10.283 -7.698 0.464 1.00 95.88 80 GLY A C 1
ATOM 643 O O . GLY A 1 80 ? -10.125 -8.492 1.390 1.00 95.88 80 GLY A O 1
ATOM 644 N N . TYR A 1 81 ? -11.480 -7.278 0.043 1.00 97.44 81 TYR A N 1
ATOM 645 C CA . TYR A 1 81 ? -12.772 -7.688 0.621 1.00 97.44 81 TYR A CA 1
ATOM 646 C C . TYR A 1 81 ? -12.837 -7.514 2.148 1.00 97.44 81 TYR A C 1
ATOM 648 O O . TYR A 1 81 ? -13.345 -8.372 2.869 1.00 97.44 81 TYR A O 1
ATOM 656 N N . LYS A 1 82 ? -12.249 -6.425 2.658 1.00 97.75 82 LYS A N 1
ATOM 657 C CA . LYS A 1 82 ? -12.086 -6.198 4.099 1.00 97.75 82 LYS A CA 1
ATOM 658 C C . LYS A 1 82 ? -11.941 -4.723 4.447 1.00 97.75 82 LYS A C 1
ATOM 660 O O . LYS A 1 82 ? -11.486 -3.919 3.632 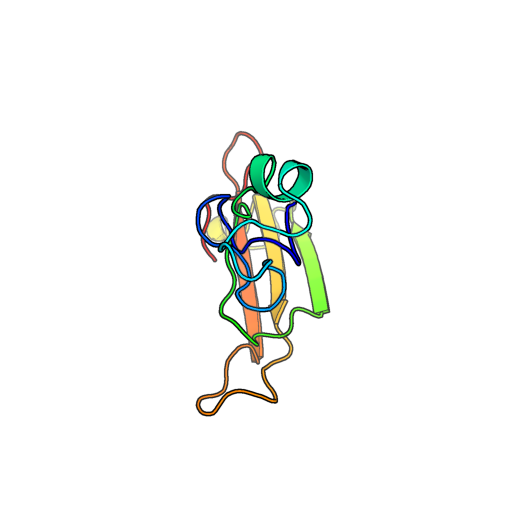1.00 97.75 82 LYS A O 1
ATOM 665 N N . LEU A 1 83 ? -12.253 -4.414 5.700 1.00 98.00 83 LEU A N 1
ATOM 666 C CA . LEU A 1 83 ? -11.807 -3.196 6.364 1.00 98.00 83 LEU A CA 1
ATOM 667 C C . LEU A 1 83 ? -10.523 -3.502 7.133 1.00 98.00 83 LEU A C 1
ATOM 669 O O . LEU A 1 83 ? -10.424 -4.543 7.783 1.00 98.00 83 LEU A O 1
ATOM 673 N N . VAL A 1 84 ? -9.548 -2.603 7.057 1.00 98.12 84 VAL A N 1
ATOM 674 C CA . VAL A 1 84 ? -8.312 -2.688 7.850 1.00 98.12 84 VAL A CA 1
ATOM 675 C C . VAL A 1 84 ? -8.098 -1.402 8.632 1.00 98.12 84 VAL A C 1
ATOM 677 O O . VAL A 1 84 ? -8.672 -0.370 8.282 1.00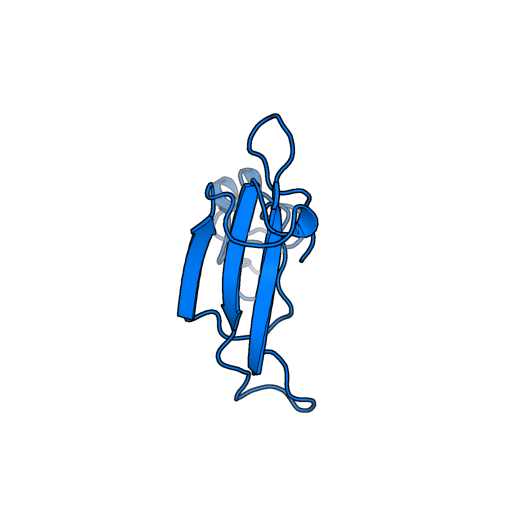 98.12 84 VAL A O 1
ATOM 680 N N . PHE A 1 85 ? -7.287 -1.463 9.685 1.00 98.44 85 PHE A N 1
ATOM 681 C CA . PHE A 1 85 ? -6.973 -0.305 10.511 1.00 98.44 85 PHE A CA 1
ATOM 682 C C . PHE A 1 85 ? -5.466 -0.107 10.586 1.00 98.44 85 PHE A C 1
ATOM 684 O O . PHE A 1 85 ? -4.755 -0.987 11.052 1.00 98.44 85 PHE A O 1
ATOM 691 N N . ILE A 1 86 ? -4.993 1.063 10.173 1.00 98.44 86 ILE A N 1
ATOM 692 C CA 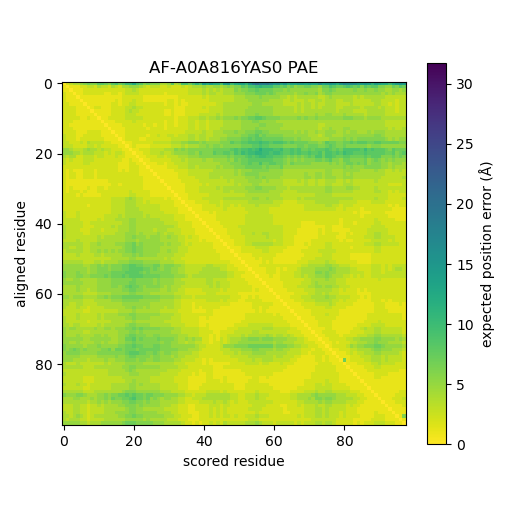. ILE A 1 86 ? -3.596 1.462 10.322 1.00 98.44 86 ILE A CA 1
ATOM 693 C C . ILE A 1 86 ? -3.467 2.233 11.639 1.00 98.44 86 ILE A C 1
ATOM 695 O O . ILE A 1 86 ? -4.017 3.337 11.726 1.00 98.44 86 ILE A O 1
ATOM 699 N N . PRO A 1 87 ? -2.735 1.716 12.642 1.00 98.06 87 PRO A N 1
ATOM 700 C CA . PRO A 1 87 ? -2.489 2.441 13.877 1.00 98.06 87 PRO A CA 1
ATOM 701 C C . PRO A 1 87 ? -1.428 3.520 13.677 1.00 98.06 87 PRO A C 1
ATOM 703 O O . PRO A 1 87 ? -0.466 3.354 12.916 1.00 98.06 87 PRO A O 1
ATOM 706 N N . PHE A 1 88 ? -1.607 4.640 14.373 1.00 97.94 88 PHE A N 1
ATOM 707 C CA . PHE A 1 88 ? -0.655 5.742 14.391 1.00 97.94 88 PHE A CA 1
ATOM 708 C C . PHE A 1 88 ? 0.040 5.782 15.754 1.00 97.94 88 PHE A C 1
ATOM 710 O O . PHE A 1 88 ? -0.455 5.244 16.743 1.00 97.94 88 PHE A O 1
ATOM 717 N N . ASN A 1 89 ? 1.240 6.350 15.798 1.00 96.00 89 ASN A N 1
ATOM 718 C CA . ASN A 1 89 ? 1.960 6.607 17.042 1.00 96.00 89 ASN A CA 1
ATOM 719 C C . ASN A 1 89 ? 1.609 7.993 17.613 1.00 96.00 89 ASN A C 1
ATOM 721 O O . ASN A 1 89 ? 0.877 8.773 16.996 1.00 96.00 89 ASN A O 1
ATOM 725 N N . ASP A 1 90 ? 2.179 8.322 18.772 1.00 95.00 90 ASP A N 1
ATOM 726 C CA . ASP A 1 90 ? 1.930 9.589 19.480 1.00 95.00 90 ASP A CA 1
ATOM 727 C C . ASP A 1 90 ? 2.376 10.830 18.688 1.00 95.00 90 ASP A C 1
ATOM 729 O O . ASP A 1 90 ? 1.888 11.935 18.907 1.00 95.00 90 ASP A O 1
ATOM 733 N N . SER A 1 91 ? 3.268 10.658 17.709 1.00 96.25 91 SER A N 1
ATOM 734 C CA . SER A 1 91 ? 3.677 11.711 16.771 1.00 96.25 91 SER A CA 1
ATOM 735 C C . SER A 1 91 ? 2.765 11.811 15.539 1.00 96.25 91 SER A C 1
ATOM 737 O O . SER A 1 91 ? 3.146 12.430 14.546 1.00 96.25 91 SER A O 1
ATOM 739 N N . ASN A 1 92 ? 1.574 11.201 15.577 1.00 95.06 92 ASN A N 1
ATOM 740 C CA . ASN A 1 92 ? 0.615 11.130 14.469 1.00 95.06 92 ASN A CA 1
ATOM 741 C C . ASN A 1 92 ? 1.213 10.559 13.169 1.00 95.06 92 ASN A C 1
ATOM 743 O O . ASN A 1 92 ? 0.818 10.960 12.071 1.00 95.06 92 ASN A O 1
ATOM 747 N N . ARG A 1 93 ? 2.155 9.612 13.270 1.00 97.25 93 ARG A N 1
ATOM 748 C CA . ARG A 1 93 ? 2.672 8.871 12.112 1.00 97.25 93 ARG A CA 1
ATOM 749 C C . ARG A 1 93 ? 2.118 7.448 12.066 1.00 97.25 93 ARG A C 1
ATOM 751 O O . ARG A 1 93 ? 2.054 6.812 13.117 1.00 97.25 93 ARG A O 1
ATOM 758 N N . PRO A 1 94 ? 1.780 6.917 10.877 1.00 97.50 94 PRO A N 1
ATOM 759 C CA . PRO A 1 94 ? 1.400 5.515 10.733 1.00 97.50 94 PRO A CA 1
ATOM 760 C C . PRO A 1 94 ? 2.555 4.592 11.140 1.00 97.50 94 PRO A C 1
ATOM 762 O O . PRO A 1 94 ? 3.719 4.879 10.856 1.00 97.50 94 PRO A O 1
ATOM 765 N N . GLN A 1 95 ? 2.234 3.468 11.778 1.00 97.00 95 GLN A N 1
ATOM 766 C CA . GLN A 1 95 ? 3.238 2.521 12.281 1.00 97.00 95 GLN A CA 1
ATOM 767 C C . GLN A 1 95 ? 3.740 1.512 11.229 1.00 97.00 95 GLN A C 1
ATOM 769 O O . GLN A 1 95 ? 4.564 0.657 11.541 1.00 97.00 95 GLN A O 1
ATOM 774 N N . GLY A 1 96 ? 3.264 1.598 9.982 1.00 96.81 96 GLY A N 1
ATOM 775 C CA . GLY A 1 96 ? 3.758 0.774 8.871 1.00 96.81 96 GLY A CA 1
ATOM 776 C C . GLY A 1 96 ? 3.014 -0.540 8.624 1.00 96.81 96 GLY A C 1
ATOM 777 O O . GLY A 1 96 ? 3.367 -1.264 7.696 1.00 96.81 96 GLY A O 1
ATOM 778 N N . TYR A 1 97 ? 1.978 -0.844 9.409 1.00 96.94 97 TYR A N 1
ATOM 779 C CA . TYR A 1 97 ? 1.174 -2.065 9.297 1.00 96.94 97 TYR A CA 1
ATOM 780 C C . TYR A 1 97 ? -0.329 -1.776 9.427 1.00 96.94 97 TYR A C 1
ATOM 782 O O . TYR A 1 97 ? -0.724 -0.638 9.691 1.00 96.94 97 TYR A O 1
ATOM 790 N N . TYR A 1 98 ? -1.149 -2.804 9.201 1.00 95.69 98 TYR A N 1
ATOM 791 C CA . TYR A 1 98 ? -2.606 -2.788 9.335 1.00 95.69 98 TYR A CA 1
ATOM 792 C C . TYR A 1 98 ? -3.148 -4.145 9.794 1.00 95.69 98 TYR A C 1
ATOM 794 O O . TYR A 1 98 ? -2.380 -5.132 9.707 1.00 95.69 98 TYR A O 1
#

Sequence (98 aa):
YGWPFAYLTPKNLDPRRRFANGSSERPDLVEITRTPDVLLQAHSAVLDMQFYRGTQFPSRYQNGAFIACHGSWNRNAGTGYKLVFIPFNDSNRPQGYY

InterPro domains:
  IPR011042 Six-bladed beta-propeller, TolB-like [G3DSA:2.120.10.30] (1-96)
  IPR054539 Pyrroloquinoline quinone-dependent pyranose dehydrogenase, beta-propeller domain [PF22807] (33-92)

Mean predicted aligned error: 3.26 Å